Protein AF-A0A355FQZ2-F1 (afdb_monomer_lite)

Structure (mmCIF, N/CA/C/O backbone):
data_AF-A0A355FQZ2-F1
#
_entry.id   AF-A0A355FQZ2-F1
#
loop_
_atom_site.group_PDB
_atom_site.id
_atom_site.type_symbol
_atom_site.label_atom_id
_atom_site.label_alt_id
_atom_site.label_comp_id
_atom_site.label_asym_id
_atom_site.label_entity_id
_atom_site.label_seq_id
_atom_site.pdbx_PDB_ins_code
_atom_site.Cartn_x
_atom_site.Cartn_y
_atom_site.Cartn_z
_atom_site.occupancy
_atom_site.B_iso_or_equiv
_atom_site.auth_seq_id
_atom_site.auth_comp_id
_atom_site.auth_asym_id
_atom_site.auth_atom_id
_atom_site.pdbx_PDB_model_num
ATOM 1 N N . THR A 1 1 ? 16.403 -7.269 -10.795 1.00 95.12 1 THR A N 1
ATOM 2 C CA . THR A 1 1 ? 15.698 -7.935 -9.681 1.00 95.12 1 THR A CA 1
ATOM 3 C C . THR A 1 1 ? 14.531 -7.076 -9.235 1.00 95.12 1 THR A C 1
ATOM 5 O O . THR A 1 1 ? 14.622 -5.855 -9.263 1.00 95.12 1 THR A O 1
ATOM 8 N N . TYR A 1 2 ? 13.430 -7.711 -8.841 1.00 95.88 2 TYR A N 1
ATOM 9 C CA . TYR A 1 2 ? 12.259 -7.049 -8.265 1.00 95.88 2 TYR A CA 1
ATOM 10 C C . TYR A 1 2 ? 12.115 -7.492 -6.812 1.00 95.88 2 TYR A C 1
ATOM 12 O O . TYR A 1 2 ? 11.961 -8.685 -6.551 1.00 95.88 2 TYR A O 1
ATOM 20 N N . TRP A 1 3 ? 12.229 -6.567 -5.865 1.00 96.62 3 TRP A N 1
ATOM 21 C CA . TRP A 1 3 ? 12.106 -6.859 -4.440 1.00 96.62 3 TRP A CA 1
ATOM 22 C C . TRP A 1 3 ? 10.719 -6.464 -3.955 1.00 96.62 3 TRP A C 1
ATOM 24 O O . TRP A 1 3 ? 10.286 -5.334 -4.157 1.00 96.62 3 TRP A O 1
ATOM 34 N N . THR A 1 4 ? 10.034 -7.374 -3.270 1.00 94.50 4 THR A N 1
ATOM 35 C CA . THR A 1 4 ? 8.739 -7.085 -2.658 1.00 94.50 4 THR A CA 1
ATOM 36 C C . THR A 1 4 ? 8.569 -7.714 -1.286 1.00 94.50 4 THR A C 1
ATOM 38 O O . THR A 1 4 ? 9.443 -8.457 -0.835 1.00 94.50 4 THR A O 1
ATOM 41 N N . HIS A 1 5 ? 7.475 -7.390 -0.597 1.00 93.56 5 HIS A N 1
ATOM 42 C CA . HIS A 1 5 ? 7.149 -8.028 0.670 1.00 93.56 5 HIS A CA 1
ATOM 43 C C . HIS A 1 5 ? 6.161 -9.182 0.520 1.00 93.56 5 HIS A C 1
ATOM 45 O O . HIS A 1 5 ? 5.495 -9.354 -0.500 1.00 93.56 5 HIS A O 1
ATOM 51 N N . THR A 1 6 ? 6.065 -9.979 1.577 1.00 91.88 6 THR A N 1
ATOM 52 C CA . THR A 1 6 ? 5.043 -11.006 1.763 1.00 91.88 6 THR A CA 1
ATOM 53 C C . THR A 1 6 ? 3.638 -10.417 1.628 1.00 91.88 6 THR A C 1
ATOM 55 O O . THR A 1 6 ? 3.273 -9.518 2.385 1.00 91.88 6 THR A O 1
ATOM 58 N N . ASP A 1 7 ? 2.866 -10.948 0.683 1.00 90.69 7 ASP A N 1
ATOM 59 C CA . ASP A 1 7 ? 1.420 -10.774 0.514 1.00 90.69 7 ASP A CA 1
ATOM 60 C C . ASP A 1 7 ? 0.924 -11.947 -0.349 1.00 90.69 7 ASP A C 1
ATOM 62 O O . ASP A 1 7 ? 1.328 -12.089 -1.510 1.00 90.69 7 ASP A O 1
ATOM 66 N N . ASP A 1 8 ? 0.095 -12.827 0.214 1.00 88.19 8 ASP A N 1
ATOM 67 C CA . ASP A 1 8 ? -0.341 -14.054 -0.466 1.00 88.19 8 ASP A CA 1
ATOM 68 C C . ASP A 1 8 ? -1.254 -13.767 -1.667 1.00 88.19 8 ASP A C 1
ATOM 70 O O . ASP A 1 8 ? -1.149 -14.423 -2.712 1.00 88.19 8 ASP A O 1
ATOM 74 N N . ASN A 1 9 ? -2.117 -12.754 -1.554 1.00 87.56 9 ASN A N 1
ATOM 75 C CA . ASN A 1 9 ? -3.048 -12.377 -2.614 1.00 87.56 9 ASN A CA 1
ATOM 76 C C . ASN A 1 9 ? -2.293 -11.780 -3.806 1.00 87.56 9 ASN A C 1
ATOM 78 O O . ASN A 1 9 ? -2.530 -12.173 -4.955 1.00 87.56 9 ASN A O 1
ATOM 82 N N . ARG A 1 10 ? -1.339 -10.880 -3.543 1.00 89.25 10 ARG A N 1
ATOM 83 C CA . ARG A 1 10 ? -0.494 -10.267 -4.574 1.00 89.25 10 ARG A CA 1
ATOM 84 C C . ARG A 1 10 ? 0.492 -11.254 -5.174 1.00 89.25 10 ARG A C 1
ATOM 86 O O . ARG A 1 10 ? 0.677 -11.239 -6.387 1.00 89.25 10 ARG A O 1
ATOM 93 N N . THR A 1 11 ? 1.059 -12.166 -4.384 1.00 91.38 11 THR A N 1
ATOM 94 C CA . THR A 1 11 ? 2.045 -13.146 -4.876 1.00 91.38 11 THR A CA 1
ATOM 95 C C . THR A 1 11 ? 1.517 -13.948 -6.063 1.00 91.38 11 THR A C 1
ATOM 97 O O . THR A 1 11 ? 2.228 -14.126 -7.054 1.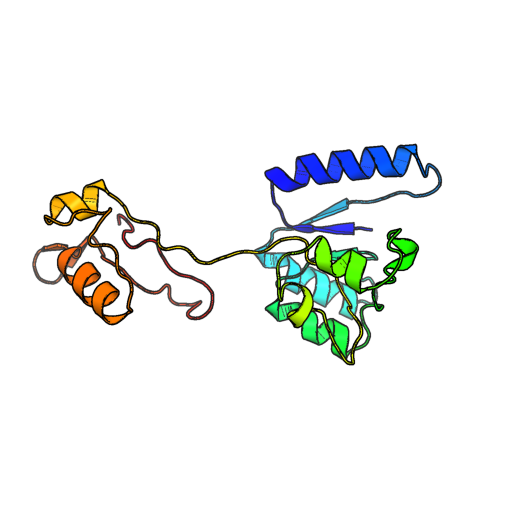00 91.38 11 THR A O 1
ATOM 100 N N . ARG A 1 12 ? 0.254 -14.385 -6.021 1.00 92.38 12 ARG A N 1
ATOM 101 C CA . ARG A 1 12 ? -0.366 -15.100 -7.147 1.00 92.38 12 ARG A CA 1
ATOM 102 C C . ARG A 1 12 ? -0.488 -14.226 -8.400 1.00 92.38 12 ARG A C 1
ATOM 104 O O . ARG A 1 12 ? -0.246 -14.712 -9.503 1.00 92.38 12 ARG A O 1
ATOM 111 N N . ILE A 1 13 ? -0.885 -12.966 -8.234 1.00 92.88 13 ILE A N 1
ATOM 112 C CA . ILE A 1 13 ? -1.106 -12.020 -9.336 1.00 92.88 13 ILE A CA 1
ATOM 113 C C . ILE A 1 13 ? 0.227 -11.617 -9.975 1.00 92.88 13 ILE A C 1
ATOM 115 O O . ILE A 1 13 ? 0.365 -11.675 -11.194 1.00 92.88 13 ILE A O 1
ATOM 119 N N . GLU A 1 14 ? 1.223 -11.281 -9.161 1.00 93.44 14 GLU A N 1
ATOM 120 C CA . GLU A 1 14 ? 2.556 -10.884 -9.617 1.00 93.44 14 GLU A CA 1
ATOM 121 C C . GLU A 1 14 ? 3.272 -12.014 -10.340 1.00 93.44 14 GLU A C 1
ATOM 123 O O . GLU A 1 14 ? 3.815 -11.791 -11.415 1.00 93.44 14 GLU A O 1
ATOM 128 N N . ASN A 1 15 ? 3.229 -13.240 -9.810 1.00 94.62 15 ASN A N 1
ATOM 129 C CA . ASN A 1 15 ? 3.835 -14.385 -10.488 1.00 94.62 15 ASN A CA 1
ATOM 130 C C . ASN A 1 15 ? 3.190 -14.633 -11.860 1.00 94.62 15 ASN A C 1
ATOM 132 O O . ASN A 1 15 ? 3.896 -14.963 -12.812 1.00 94.62 15 ASN A O 1
ATOM 136 N N . ARG A 1 16 ? 1.868 -14.441 -11.983 1.00 95.81 16 ARG A N 1
ATOM 137 C CA . ARG A 1 16 ? 1.182 -14.509 -13.280 1.00 95.81 16 ARG A CA 1
ATOM 138 C C . ARG A 1 16 ? 1.686 -13.417 -14.226 1.00 95.81 16 ARG A C 1
ATOM 140 O O . ARG A 1 16 ? 2.064 -13.746 -15.344 1.00 95.81 16 ARG A O 1
ATOM 147 N N . TYR A 1 17 ? 1.726 -12.157 -13.792 1.00 94.75 17 TYR A N 1
ATOM 148 C CA . TYR A 1 17 ? 2.185 -11.054 -14.645 1.00 94.75 17 TYR A CA 1
ATOM 149 C C . TYR A 1 17 ? 3.656 -11.178 -15.033 1.00 94.75 17 TYR A C 1
ATOM 151 O O . TYR A 1 17 ? 3.997 -10.901 -16.175 1.00 94.75 17 TYR A O 1
ATOM 159 N N . ILE A 1 18 ? 4.515 -11.657 -14.133 1.00 95.94 18 ILE A N 1
ATOM 160 C CA . ILE A 1 18 ? 5.913 -11.962 -14.448 1.00 95.94 18 ILE A CA 1
ATOM 161 C C . ILE A 1 18 ? 5.987 -13.048 -15.524 1.00 95.94 18 ILE A C 1
ATOM 163 O O . ILE A 1 18 ? 6.707 -12.878 -16.500 1.00 95.94 18 ILE A O 1
ATOM 167 N N . ALA A 1 19 ? 5.213 -14.129 -15.399 1.00 96.31 19 ALA A N 1
ATOM 168 C CA . ALA A 1 19 ? 5.196 -15.192 -16.402 1.00 96.31 19 ALA A CA 1
ATOM 169 C C . ALA A 1 19 ? 4.676 -14.707 -17.769 1.00 96.31 19 ALA A C 1
ATOM 171 O O . ALA A 1 19 ? 5.250 -15.047 -18.804 1.00 96.31 19 ALA A O 1
ATOM 172 N N . GLU A 1 20 ? 3.612 -13.901 -17.785 1.00 97.00 20 GLU A N 1
ATOM 173 C CA . GLU A 1 20 ? 3.076 -13.280 -19.003 1.00 97.00 20 GLU A CA 1
ATOM 174 C C . GLU A 1 20 ? 4.097 -12.326 -19.636 1.00 97.00 20 GLU A C 1
ATOM 176 O O . GLU A 1 20 ? 4.350 -12.410 -20.838 1.00 97.00 20 GLU A O 1
ATOM 181 N N . PHE A 1 21 ? 4.746 -11.487 -18.828 1.00 95.62 21 PHE A N 1
ATOM 182 C CA . PHE A 1 21 ? 5.782 -10.562 -19.274 1.00 95.62 21 PHE A CA 1
ATOM 183 C C . PHE A 1 21 ? 6.992 -11.299 -19.853 1.00 95.62 21 PHE A C 1
ATOM 185 O O . PHE A 1 21 ? 7.381 -11.021 -20.983 1.00 95.62 21 PHE A O 1
ATOM 192 N N . THR A 1 22 ? 7.543 -12.291 -19.149 1.00 96.12 22 THR A N 1
ATOM 193 C CA . THR A 1 22 ? 8.681 -13.092 -19.631 1.00 96.12 22 THR A CA 1
ATOM 194 C C . THR A 1 22 ? 8.338 -13.868 -20.906 1.00 96.12 22 THR A C 1
ATOM 196 O O . THR A 1 22 ? 9.198 -14.055 -21.761 1.00 96.12 22 THR A O 1
ATOM 199 N N . LYS A 1 23 ? 7.077 -14.277 -21.102 1.00 96.88 23 LYS A N 1
ATOM 200 C CA . LYS A 1 23 ? 6.638 -14.891 -22.366 1.00 96.88 23 LYS A CA 1
ATOM 201 C C . LYS A 1 23 ? 6.650 -13.899 -23.537 1.00 96.88 23 LYS A C 1
ATOM 203 O O . LYS A 1 23 ? 6.939 -14.307 -24.659 1.00 96.88 23 LYS A O 1
ATOM 208 N N . MET A 1 24 ? 6.312 -12.631 -23.297 1.00 96.62 24 MET A N 1
ATOM 209 C CA . MET A 1 24 ? 6.350 -11.567 -24.314 1.00 96.62 24 MET A CA 1
ATOM 210 C C . MET A 1 24 ? 7.765 -11.019 -24.547 1.00 96.62 24 MET A C 1
ATOM 212 O O . MET A 1 24 ? 8.066 -10.563 -25.648 1.00 96.62 24 MET A O 1
ATOM 216 N N . HIS A 1 25 ? 8.621 -11.089 -23.527 1.00 95.94 25 HIS A N 1
ATOM 217 C CA . HIS A 1 25 ? 9.975 -10.536 -23.497 1.00 95.94 25 HIS A CA 1
ATOM 218 C C . HIS A 1 25 ? 10.973 -11.609 -23.027 1.00 95.94 25 HIS A C 1
ATOM 220 O O . HIS A 1 25 ? 11.438 -11.563 -21.885 1.00 95.94 25 HIS A O 1
ATOM 226 N N . PRO A 1 26 ? 11.280 -12.617 -23.868 1.00 95.50 26 PRO A N 1
ATOM 227 C CA . PRO A 1 26 ? 12.115 -13.757 -23.476 1.00 95.50 26 PRO A CA 1
ATOM 228 C C . PRO A 1 26 ? 13.581 -13.385 -23.205 1.00 95.50 26 PRO A C 1
ATOM 230 O O . PRO A 1 26 ? 14.322 -14.185 -22.642 1.00 95.50 26 PRO A O 1
ATOM 233 N N . ASP A 1 27 ? 14.004 -12.190 -23.609 1.00 97.25 27 ASP A N 1
ATOM 234 C CA . ASP A 1 27 ? 15.307 -11.591 -23.330 1.00 97.25 27 ASP A CA 1
ATOM 235 C C . ASP A 1 27 ? 15.397 -10.946 -21.936 1.00 97.25 27 ASP A C 1
ATOM 237 O O . ASP A 1 27 ? 16.492 -10.600 -21.492 1.00 97.25 27 ASP A O 1
ATOM 241 N N . VAL A 1 28 ? 14.272 -10.814 -21.224 1.00 95.88 28 VAL A N 1
ATOM 242 C CA . VAL A 1 28 ? 14.209 -10.195 -19.897 1.00 95.88 28 VAL A CA 1
ATOM 243 C C . VAL A 1 28 ? 13.906 -11.235 -18.818 1.00 95.88 28 VAL A C 1
ATOM 245 O O . VAL A 1 28 ? 12.817 -11.809 -18.748 1.00 95.88 28 VAL A O 1
ATOM 248 N N . GLU A 1 29 ? 14.857 -11.422 -17.902 1.00 95.12 29 GLU A N 1
ATOM 249 C CA . GLU A 1 29 ? 14.682 -12.258 -16.713 1.00 95.12 29 GLU A CA 1
ATOM 250 C C . GLU A 1 29 ? 14.252 -11.416 -15.500 1.00 95.12 29 GLU A C 1
ATOM 252 O O . GLU A 1 29 ? 14.996 -10.563 -15.008 1.00 95.12 29 GLU A O 1
ATOM 257 N N . ILE A 1 30 ? 13.060 -11.690 -14.958 1.00 96.75 30 ILE A N 1
ATOM 258 C CA . ILE A 1 30 ? 12.591 -11.063 -13.717 1.00 96.75 30 ILE A CA 1
ATOM 259 C C . ILE A 1 30 ? 12.823 -12.009 -12.539 1.00 96.75 30 ILE A C 1
ATOM 261 O O . ILE A 1 30 ? 12.057 -12.938 -12.287 1.00 96.75 30 ILE A O 1
ATOM 265 N N . LYS A 1 31 ? 13.846 -11.709 -11.737 1.00 96.00 31 LYS A N 1
ATOM 266 C CA . LYS A 1 31 ? 14.060 -12.353 -10.436 1.00 96.00 31 LYS A CA 1
ATOM 267 C C . LYS A 1 31 ? 13.292 -11.618 -9.335 1.00 96.00 31 LYS A C 1
ATOM 269 O O . LYS A 1 31 ? 13.759 -10.580 -8.852 1.00 96.00 31 LYS A O 1
ATOM 274 N N . ARG A 1 32 ? 12.141 -12.172 -8.936 1.00 95.50 32 ARG A N 1
ATOM 275 C CA . ARG A 1 32 ? 11.340 -11.714 -7.787 1.00 95.50 32 ARG A CA 1
ATOM 276 C C . ARG A 1 32 ? 11.963 -12.192 -6.471 1.00 95.50 32 ARG A C 1
ATOM 278 O O . ARG A 1 32 ? 12.248 -13.376 -6.313 1.00 95.50 32 ARG A O 1
ATOM 285 N N . VAL A 1 33 ? 12.166 -11.278 -5.531 1.00 95.56 33 VAL A N 1
ATOM 286 C CA . VAL A 1 33 ? 12.700 -11.535 -4.186 1.00 95.56 33 VAL A CA 1
ATOM 287 C C . VAL A 1 33 ? 11.660 -11.069 -3.180 1.00 95.56 33 VAL A C 1
ATOM 289 O O . VAL A 1 33 ? 11.262 -9.909 -3.214 1.00 95.56 33 VAL A O 1
ATOM 292 N N . VAL A 1 34 ? 11.209 -11.969 -2.310 1.00 94.94 34 VAL A N 1
ATOM 293 C CA . VAL A 1 34 ? 10.177 -11.677 -1.307 1.00 94.94 34 VAL A CA 1
ATOM 294 C C . VAL A 1 34 ? 10.820 -11.618 0.067 1.00 94.94 34 VAL A C 1
ATOM 296 O O . VAL A 1 34 ? 11.528 -12.545 0.451 1.00 94.94 34 VAL A O 1
ATOM 299 N N . ASN A 1 35 ? 10.543 -10.550 0.804 1.00 94.62 35 ASN A N 1
ATOM 300 C CA . ASN A 1 35 ? 10.991 -10.354 2.177 1.00 94.62 35 ASN A CA 1
ATOM 301 C C . ASN A 1 35 ? 9.793 -10.159 3.114 1.00 94.62 35 ASN A C 1
ATOM 303 O O . ASN A 1 35 ? 8.690 -9.855 2.671 1.00 94.62 35 ASN A O 1
ATOM 307 N N . GLU A 1 36 ? 9.985 -10.300 4.422 1.00 93.88 36 GLU A N 1
ATOM 308 C CA . GLU A 1 36 ? 8.941 -9.920 5.380 1.00 93.88 36 GLU A CA 1
ATOM 309 C C . GLU A 1 36 ? 8.643 -8.417 5.280 1.00 93.88 36 GLU A C 1
ATOM 311 O O . GLU A 1 36 ? 9.565 -7.600 5.221 1.00 93.88 36 GLU A O 1
ATOM 316 N N . ALA A 1 37 ? 7.360 -8.036 5.305 1.00 89.75 37 ALA A N 1
ATOM 317 C CA . ALA A 1 37 ? 6.944 -6.635 5.167 1.00 89.75 37 ALA A CA 1
ATOM 318 C C . ALA A 1 37 ? 7.619 -5.705 6.185 1.00 89.75 37 ALA A C 1
ATOM 320 O O . ALA A 1 37 ? 8.116 -4.640 5.826 1.00 89.75 37 ALA A O 1
ATOM 321 N N . SER A 1 38 ? 7.737 -6.154 7.436 1.00 89.81 38 SER A N 1
ATOM 322 C CA . SER A 1 38 ? 8.387 -5.405 8.518 1.00 89.81 38 SER A CA 1
ATOM 323 C C . SER A 1 38 ? 9.900 -5.225 8.339 1.00 89.81 38 SER A C 1
ATOM 325 O O . SER A 1 38 ? 10.488 -4.381 9.007 1.00 89.81 38 SER A O 1
ATOM 327 N N . LYS A 1 39 ? 10.540 -6.008 7.462 1.00 93.69 39 LYS A N 1
ATOM 328 C CA . LYS A 1 39 ? 11.988 -5.976 7.194 1.00 93.69 39 LYS A CA 1
ATOM 329 C C . LYS A 1 39 ? 12.350 -5.268 5.897 1.00 93.69 39 LYS A C 1
ATOM 331 O O . LYS A 1 39 ? 13.528 -5.014 5.657 1.00 93.69 39 LYS A O 1
ATOM 336 N N . MET A 1 40 ? 11.358 -4.949 5.070 1.00 94.12 40 MET A N 1
ATOM 337 C CA . MET A 1 40 ? 11.577 -4.416 3.730 1.00 94.12 40 MET A CA 1
ATOM 338 C C . MET A 1 40 ? 12.414 -3.130 3.743 1.00 94.12 40 MET A C 1
ATOM 340 O O . MET A 1 40 ? 13.384 -3.024 2.995 1.00 94.12 40 MET A O 1
ATOM 344 N N . GLY A 1 41 ? 12.095 -2.200 4.649 1.00 94.12 41 GLY A N 1
ATOM 345 C CA . GLY A 1 41 ? 12.831 -0.944 4.817 1.00 94.12 41 GLY A CA 1
ATOM 346 C C . GLY A 1 41 ? 14.314 -1.140 5.119 1.00 94.12 41 GLY A C 1
ATOM 347 O O . GLY A 1 41 ? 15.167 -0.610 4.405 1.00 94.12 41 GLY A O 1
ATOM 348 N N . ASP A 1 42 ? 14.625 -1.958 6.128 1.00 95.31 42 ASP A N 1
ATOM 349 C CA . ASP A 1 42 ? 16.004 -2.248 6.542 1.00 95.31 42 ASP A CA 1
ATOM 350 C C . ASP A 1 42 ? 16.807 -2.928 5.422 1.00 95.31 42 ASP A C 1
ATOM 352 O O . ASP A 1 42 ? 17.973 -2.595 5.180 1.00 95.31 42 ASP A O 1
ATOM 356 N N . ILE A 1 43 ? 16.178 -3.874 4.716 1.00 96.62 43 ILE A N 1
ATOM 357 C CA . ILE A 1 43 ? 16.793 -4.633 3.622 1.00 96.62 43 ILE A CA 1
ATOM 358 C C . ILE A 1 43 ? 17.131 -3.717 2.445 1.00 96.62 43 ILE A C 1
ATOM 360 O O . ILE A 1 43 ? 18.262 -3.746 1.954 1.00 96.62 43 ILE A O 1
ATOM 364 N N . VAL A 1 44 ? 16.187 -2.878 2.011 1.00 96.94 44 VAL A N 1
ATOM 365 C CA . VAL A 1 44 ? 16.410 -1.928 0.911 1.00 96.94 44 VAL A CA 1
ATOM 366 C C . VAL A 1 44 ? 17.473 -0.899 1.304 1.00 96.94 44 VAL A C 1
ATOM 368 O O . VAL A 1 44 ? 18.401 -0.658 0.528 1.00 96.94 44 VAL A O 1
ATOM 371 N N . LEU A 1 45 ? 17.416 -0.360 2.525 1.00 95.44 45 LEU A N 1
ATOM 372 C CA . LEU A 1 45 ? 18.399 0.606 3.022 1.00 95.44 45 LEU A CA 1
ATOM 373 C C . LEU A 1 45 ? 19.817 0.024 3.013 1.00 95.44 45 LEU A C 1
ATOM 375 O O . LEU A 1 45 ? 20.745 0.642 2.485 1.00 95.44 45 LEU A O 1
ATOM 379 N N . THR A 1 46 ? 19.977 -1.186 3.550 1.00 96.69 46 THR A N 1
ATOM 380 C CA . THR A 1 46 ? 21.267 -1.887 3.595 1.00 96.69 46 THR A CA 1
ATOM 381 C C . THR A 1 46 ? 21.796 -2.162 2.190 1.00 96.69 46 THR A C 1
ATOM 383 O O . THR A 1 46 ? 22.980 -1.953 1.919 1.00 96.69 46 THR A O 1
ATOM 386 N N . ALA A 1 47 ? 20.924 -2.567 1.265 1.00 96.69 47 ALA A N 1
ATOM 387 C CA . ALA A 1 47 ? 21.296 -2.833 -0.119 1.00 96.69 47 ALA A CA 1
ATOM 388 C C . ALA A 1 47 ? 21.796 -1.573 -0.842 1.00 96.69 47 ALA A C 1
ATOM 390 O O . ALA A 1 47 ? 22.843 -1.607 -1.490 1.00 96.69 47 ALA A O 1
ATOM 391 N N . PHE A 1 48 ? 21.113 -0.436 -0.685 1.00 95.25 48 PHE A N 1
ATOM 392 C CA . PHE A 1 48 ? 21.559 0.835 -1.264 1.00 95.25 48 PHE A CA 1
ATOM 393 C C . PHE A 1 48 ? 22.844 1.377 -0.625 1.00 95.25 48 PHE A C 1
ATOM 395 O O . PHE A 1 48 ? 23.651 1.999 -1.326 1.00 95.25 48 PHE A O 1
ATOM 402 N N . ALA A 1 49 ? 23.061 1.136 0.671 1.00 94.81 49 ALA A N 1
ATOM 403 C CA . ALA A 1 49 ? 24.313 1.472 1.351 1.00 94.81 49 ALA A CA 1
ATOM 404 C C . ALA A 1 49 ? 25.491 0.631 0.827 1.00 94.81 49 ALA A C 1
ATOM 406 O O . ALA A 1 49 ? 26.587 1.155 0.646 1.00 94.81 49 ALA A O 1
ATOM 407 N N . ALA A 1 50 ? 25.245 -0.642 0.507 1.00 96.62 50 ALA A N 1
ATOM 408 C CA . ALA A 1 50 ? 26.214 -1.554 -0.100 1.00 96.62 50 ALA A CA 1
ATOM 409 C C . ALA A 1 50 ? 26.360 -1.394 -1.628 1.00 96.62 50 ALA A C 1
ATOM 411 O O . ALA A 1 50 ? 27.055 -2.187 -2.260 1.00 96.62 50 ALA A O 1
ATOM 412 N N . ASN A 1 51 ? 25.706 -0.392 -2.231 1.00 93.62 51 ASN A N 1
ATOM 413 C CA . ASN A 1 51 ? 25.673 -0.168 -3.681 1.00 93.62 51 ASN A CA 1
ATOM 414 C C . ASN A 1 51 ? 25.171 -1.386 -4.489 1.00 93.62 51 ASN A C 1
ATOM 416 O O . ASN A 1 51 ? 25.645 -1.657 -5.589 1.00 93.62 51 ASN A O 1
ATOM 420 N N . ASN A 1 52 ? 24.212 -2.120 -3.924 1.00 95.44 52 ASN A N 1
ATOM 421 C CA . ASN A 1 52 ? 23.614 -3.332 -4.486 1.0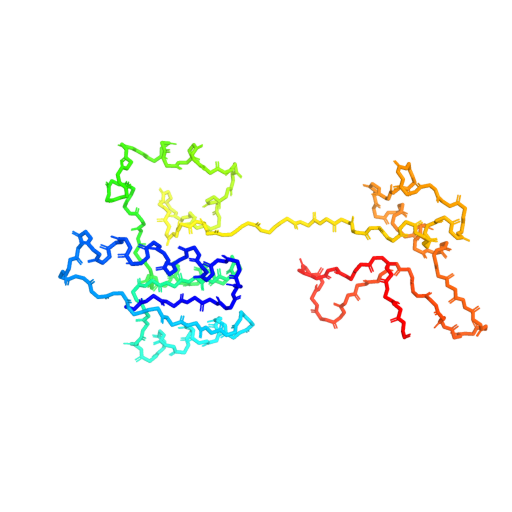0 95.44 52 ASN A CA 1
ATOM 422 C C . ASN A 1 52 ? 22.076 -3.300 -4.366 1.00 95.44 52 ASN A C 1
ATOM 424 O O . ASN A 1 52 ? 21.445 -4.296 -4.010 1.00 95.44 52 ASN A O 1
ATOM 428 N N . GLY A 1 53 ? 21.481 -2.121 -4.576 1.00 94.06 53 GLY A N 1
ATOM 429 C CA . GLY A 1 53 ? 20.027 -1.940 -4.575 1.00 94.06 53 GLY A CA 1
ATOM 430 C C . GLY A 1 53 ? 19.351 -2.658 -5.757 1.00 94.06 53 GLY A C 1
ATOM 431 O O . GLY A 1 53 ? 19.997 -2.879 -6.781 1.00 94.06 53 GLY A O 1
ATOM 432 N N . PRO A 1 54 ? 18.068 -3.039 -5.632 1.00 96.75 54 PRO A N 1
ATOM 433 C CA . PRO A 1 54 ? 17.313 -3.674 -6.713 1.00 96.75 54 PRO A CA 1
ATOM 434 C C . PRO A 1 54 ? 16.892 -2.685 -7.808 1.00 96.75 54 PRO A C 1
ATOM 436 O O . PRO A 1 54 ? 16.827 -1.480 -7.575 1.00 96.75 54 PRO A O 1
ATOM 439 N N . ASP A 1 55 ? 16.524 -3.215 -8.979 1.00 95.50 55 ASP A N 1
ATOM 440 C CA . ASP A 1 55 ? 16.000 -2.412 -10.097 1.00 95.50 55 ASP A CA 1
ATOM 441 C C . ASP A 1 55 ? 14.579 -1.898 -9.822 1.00 95.50 55 ASP A C 1
ATOM 443 O O . ASP A 1 55 ? 14.228 -0.781 -10.195 1.00 95.50 55 ASP A O 1
ATOM 447 N N . LEU A 1 56 ? 13.760 -2.718 -9.153 1.00 94.81 56 LEU A N 1
ATOM 448 C CA . LEU A 1 56 ? 12.418 -2.365 -8.700 1.00 94.81 56 LEU A CA 1
ATOM 449 C C . LEU A 1 56 ? 12.225 -2.836 -7.262 1.00 94.81 56 LEU A C 1
ATOM 451 O O . LEU A 1 56 ? 12.582 -3.964 -6.917 1.00 94.81 56 LEU A O 1
ATOM 455 N N . PHE A 1 57 ? 11.621 -1.996 -6.433 1.00 95.31 57 PHE A N 1
ATOM 456 C CA . PHE A 1 57 ? 11.275 -2.335 -5.061 1.00 95.31 57 PHE A CA 1
ATOM 457 C C . PHE A 1 57 ? 10.044 -1.565 -4.606 1.00 95.31 57 PHE A C 1
ATOM 459 O O . PHE A 1 57 ? 9.714 -0.530 -5.180 1.00 95.31 57 PHE A O 1
ATOM 466 N N . ASN A 1 58 ? 9.381 -2.060 -3.565 1.00 91.69 58 ASN A N 1
ATOM 467 C CA . ASN A 1 58 ? 8.349 -1.305 -2.866 1.00 91.69 58 ASN A CA 1
ATOM 468 C C . ASN A 1 58 ? 8.755 -1.030 -1.419 1.00 91.69 58 ASN A C 1
ATOM 470 O O . ASN A 1 58 ? 9.441 -1.833 -0.784 1.00 91.69 58 ASN A O 1
ATOM 474 N N . LEU A 1 59 ? 8.306 0.111 -0.913 1.00 91.38 59 LEU A N 1
ATOM 475 C CA . LEU A 1 59 ? 8.463 0.530 0.469 1.00 91.38 59 LEU A CA 1
ATOM 476 C C . LEU A 1 59 ? 7.131 1.068 0.992 1.00 91.38 59 LEU A C 1
ATOM 478 O O . LEU A 1 59 ? 6.282 1.470 0.199 1.00 91.38 59 LEU A O 1
ATOM 482 N N . PRO A 1 60 ? 6.951 1.101 2.319 1.00 88.69 60 PRO A N 1
ATOM 483 C CA . PRO A 1 60 ? 5.919 1.921 2.928 1.00 88.69 60 PRO A CA 1
ATOM 484 C C . PRO A 1 60 ? 6.102 3.399 2.560 1.00 88.69 60 PRO A C 1
ATOM 486 O O . PRO A 1 60 ? 7.233 3.891 2.478 1.00 88.69 60 PRO A O 1
ATOM 489 N N . ILE A 1 61 ? 4.983 4.103 2.392 1.00 85.69 61 ILE A N 1
ATOM 490 C CA . ILE A 1 61 ? 4.908 5.500 1.940 1.00 85.69 61 ILE A CA 1
ATOM 491 C C . ILE A 1 61 ? 5.802 6.448 2.758 1.00 85.69 61 ILE A C 1
ATOM 493 O O . ILE A 1 61 ? 6.422 7.367 2.227 1.00 85.69 61 ILE A O 1
ATOM 497 N N . GLU A 1 62 ? 5.943 6.196 4.059 1.00 85.50 62 GLU A N 1
ATOM 498 C CA . GLU A 1 62 ? 6.745 7.001 4.976 1.00 85.50 62 GLU A CA 1
ATOM 499 C C . GLU A 1 62 ? 8.264 6.862 4.773 1.00 85.50 62 GLU A C 1
ATOM 501 O O . GLU A 1 62 ? 9.031 7.647 5.332 1.00 85.50 62 GLU A O 1
ATOM 506 N N . GLN A 1 63 ? 8.718 5.893 3.973 1.00 90.00 63 GLN A N 1
ATOM 507 C CA . GLN A 1 63 ? 10.140 5.607 3.754 1.00 90.00 63 GLN A CA 1
ATOM 508 C C . GLN A 1 63 ? 10.650 6.063 2.379 1.00 90.00 63 GLN A C 1
ATOM 510 O O . GLN A 1 63 ? 11.861 6.130 2.168 1.00 90.00 63 GLN A O 1
ATOM 515 N N . GLU A 1 64 ? 9.765 6.411 1.443 1.00 88.25 64 GLU A N 1
ATOM 516 C CA . GLU A 1 64 ? 10.119 6.684 0.042 1.00 88.25 64 GLU A CA 1
ATOM 517 C C . GLU A 1 64 ? 10.855 8.020 -0.147 1.00 88.25 64 GLU A C 1
ATOM 519 O O . GLU A 1 64 ? 11.802 8.115 -0.936 1.00 88.25 64 GLU A O 1
ATOM 524 N N . TYR A 1 65 ? 10.480 9.045 0.628 1.00 90.62 65 TYR A N 1
ATOM 525 C CA . TYR A 1 65 ? 10.988 10.415 0.475 1.00 90.62 65 TYR A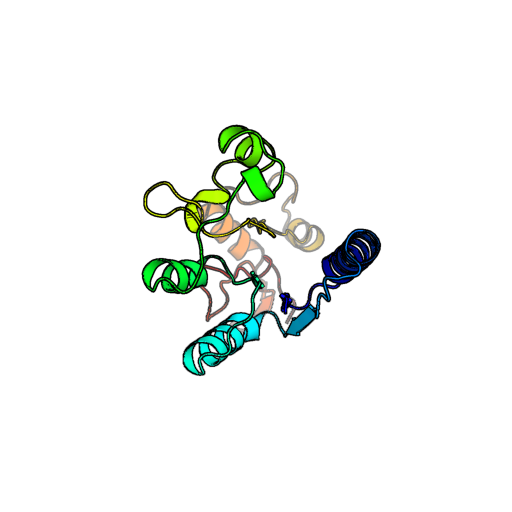 CA 1
ATOM 526 C C . TYR A 1 65 ? 12.522 10.500 0.517 1.00 90.62 65 TYR A C 1
ATOM 528 O O . TYR A 1 65 ? 13.141 11.226 -0.266 1.00 90.62 65 TYR A O 1
ATOM 536 N N . GLY A 1 66 ? 13.161 9.718 1.394 1.00 92.62 66 GLY A N 1
ATOM 537 C CA . GLY A 1 66 ? 14.618 9.672 1.509 1.00 92.62 66 GLY A CA 1
ATOM 538 C C . GLY A 1 66 ? 15.305 9.188 0.228 1.00 92.62 66 GLY A C 1
ATOM 539 O O . GLY A 1 66 ? 16.332 9.745 -0.164 1.00 92.62 66 GLY A O 1
ATOM 540 N N . TYR A 1 67 ? 14.730 8.205 -0.467 1.00 94.12 67 TYR A N 1
ATOM 541 C CA . TYR A 1 67 ? 15.285 7.674 -1.716 1.00 94.12 67 TYR A CA 1
ATOM 542 C C . TYR A 1 67 ? 15.122 8.660 -2.872 1.00 94.12 67 TYR A C 1
ATOM 544 O O . TYR A 1 67 ? 16.035 8.808 -3.687 1.00 94.12 67 TYR A O 1
ATOM 552 N N . MET A 1 68 ? 14.005 9.387 -2.908 1.00 93.94 68 MET A N 1
ATOM 553 C CA . MET A 1 68 ? 13.762 10.441 -3.894 1.00 93.94 68 MET A CA 1
ATOM 554 C C . MET A 1 68 ? 14.752 11.598 -3.717 1.00 93.94 68 MET A C 1
ATOM 556 O O . MET A 1 68 ? 15.458 11.962 -4.660 1.00 93.94 68 MET A O 1
ATOM 560 N N . MET A 1 69 ? 14.863 12.135 -2.498 1.00 94.19 69 MET A N 1
ATOM 561 C CA . MET A 1 69 ? 15.738 13.271 -2.184 1.00 94.19 69 MET A CA 1
ATOM 562 C C . MET A 1 69 ? 17.222 12.980 -2.414 1.00 94.19 69 MET A C 1
ATOM 564 O O . MET A 1 69 ? 17.962 13.873 -2.817 1.00 94.19 69 MET A O 1
ATOM 568 N N . ASN A 1 70 ? 17.654 11.738 -2.185 1.00 93.75 70 ASN A N 1
ATOM 569 C CA . ASN A 1 70 ? 19.040 11.312 -2.383 1.00 93.75 70 ASN A CA 1
ATOM 570 C C . ASN A 1 70 ? 19.306 10.726 -3.779 1.00 93.75 70 ASN A C 1
ATOM 572 O O . ASN A 1 70 ? 20.334 10.079 -3.975 1.00 93.75 70 ASN A O 1
ATOM 576 N N . HIS A 1 71 ? 18.396 10.924 -4.740 1.00 92.62 71 HIS A N 1
ATOM 577 C CA . HIS A 1 71 ? 18.552 10.471 -6.127 1.00 92.62 71 HIS A CA 1
ATOM 578 C C . HIS A 1 71 ? 18.822 8.960 -6.264 1.00 92.62 71 HIS A C 1
ATOM 580 O O . HIS A 1 71 ? 19.563 8.529 -7.145 1.00 92.62 71 HIS A O 1
ATOM 586 N N . ARG A 1 72 ? 18.225 8.145 -5.386 1.00 94.50 72 ARG A N 1
ATOM 587 C CA . ARG A 1 72 ? 18.331 6.676 -5.409 1.00 94.50 72 ARG A CA 1
ATOM 588 C C . ARG A 1 72 ? 17.297 6.007 -6.313 1.00 94.50 72 ARG A C 1
ATOM 590 O O . ARG A 1 72 ? 17.442 4.829 -6.612 1.00 94.50 72 ARG A O 1
ATOM 597 N N . VAL A 1 73 ? 16.287 6.754 -6.757 1.00 94.75 73 VAL A N 1
ATOM 598 C CA . VAL A 1 73 ? 15.260 6.306 -7.706 1.00 94.75 73 VAL A CA 1
ATOM 599 C C . VAL A 1 73 ? 15.149 7.265 -8.888 1.00 94.75 73 VAL A C 1
ATOM 601 O O . VAL A 1 73 ? 15.322 8.480 -8.749 1.00 94.75 73 VAL A O 1
ATOM 604 N N . ALA A 1 74 ? 14.870 6.710 -10.065 1.00 95.38 74 ALA A N 1
ATOM 605 C CA . ALA A 1 74 ? 14.606 7.476 -11.275 1.00 95.38 74 ALA A CA 1
ATOM 606 C C . ALA A 1 74 ? 13.139 7.946 -11.313 1.00 95.38 74 ALA A C 1
ATOM 608 O O . ALA A 1 74 ? 12.270 7.280 -10.751 1.00 95.38 74 ALA A O 1
ATOM 609 N N . PRO A 1 75 ? 12.832 9.079 -11.972 1.00 95.69 75 PRO A N 1
ATOM 610 C CA . PRO A 1 75 ? 11.446 9.449 -12.224 1.00 95.69 75 PRO A CA 1
ATOM 611 C C . PRO A 1 75 ? 10.774 8.408 -13.128 1.00 95.69 75 PRO A C 1
ATOM 613 O O . PRO A 1 75 ? 11.397 7.887 -14.054 1.00 95.69 75 PRO A O 1
ATOM 616 N N . VAL A 1 76 ? 9.492 8.148 -12.888 1.00 95.19 76 VAL A N 1
ATOM 617 C CA . VAL A 1 76 ? 8.694 7.230 -13.707 1.00 95.19 76 VAL A CA 1
ATOM 618 C C . VAL A 1 76 ? 8.427 7.856 -15.075 1.00 95.19 76 VAL A C 1
ATOM 620 O O . VAL A 1 76 ? 7.991 9.007 -15.176 1.00 95.19 76 VAL A O 1
ATOM 623 N N . ASP A 1 77 ? 8.641 7.075 -16.133 1.00 95.31 77 ASP A N 1
ATOM 624 C CA . ASP A 1 77 ? 8.270 7.448 -17.496 1.00 95.31 77 ASP A CA 1
ATOM 625 C C . ASP A 1 77 ? 6.919 6.829 -17.870 1.00 95.31 77 ASP A C 1
ATOM 627 O O . ASP A 1 77 ? 6.821 5.664 -18.257 1.00 95.31 77 ASP A O 1
ATOM 631 N N . TYR A 1 78 ? 5.857 7.630 -17.782 1.00 94.06 78 TYR A N 1
ATOM 632 C CA . TYR A 1 78 ? 4.501 7.200 -18.128 1.00 94.06 78 TYR A CA 1
ATOM 633 C C . TYR A 1 78 ? 4.357 6.762 -19.595 1.00 94.06 78 TYR A C 1
ATOM 635 O O . TYR A 1 78 ? 3.464 5.976 -19.904 1.00 94.06 78 TYR A O 1
ATOM 643 N N . LYS A 1 79 ? 5.225 7.221 -20.509 1.00 94.44 79 LYS A N 1
ATOM 644 C CA . LYS A 1 79 ? 5.164 6.813 -21.919 1.00 94.44 79 LYS A CA 1
ATOM 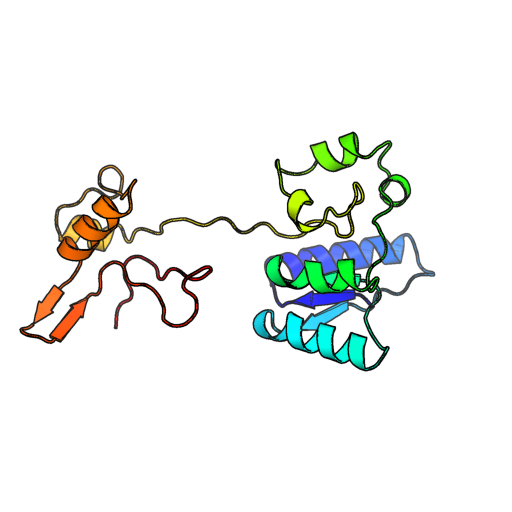645 C C . LYS A 1 79 ? 5.643 5.381 -22.100 1.00 94.44 79 LYS A C 1
ATOM 647 O O . LYS A 1 79 ? 5.046 4.649 -22.882 1.00 94.44 79 LYS A O 1
ATOM 652 N N . LEU A 1 80 ? 6.673 4.972 -21.354 1.00 91.69 80 LEU A N 1
ATOM 653 C CA . LEU A 1 80 ? 7.138 3.579 -21.342 1.00 91.69 80 LEU A CA 1
ATOM 654 C C . LEU A 1 80 ? 6.088 2.631 -20.756 1.00 91.69 80 LEU A C 1
ATOM 656 O O . LEU A 1 80 ? 6.035 1.467 -21.133 1.00 91.69 80 LEU A O 1
ATOM 660 N N . LEU A 1 81 ? 5.212 3.148 -19.893 1.00 91.19 81 LEU A N 1
ATOM 661 C CA . LEU A 1 81 ? 4.053 2.428 -19.365 1.00 91.19 81 LEU A CA 1
ATOM 662 C C . LEU A 1 81 ? 2.859 2.390 -20.340 1.00 91.19 81 LEU A C 1
ATOM 664 O O . LEU A 1 81 ? 1.813 1.849 -20.000 1.00 91.19 81 LEU A O 1
ATOM 668 N N . GLY A 1 82 ? 2.985 2.973 -21.538 1.00 94.44 82 GLY A N 1
ATOM 669 C CA . GLY A 1 82 ? 1.932 2.995 -22.556 1.00 94.44 82 GLY A CA 1
ATOM 670 C C . GLY A 1 82 ? 0.924 4.141 -22.422 1.00 94.44 82 GLY A C 1
ATOM 671 O O . GLY A 1 82 ? -0.026 4.209 -23.203 1.00 94.44 82 GLY A O 1
ATOM 672 N N . TYR A 1 83 ? 1.119 5.078 -21.489 1.00 96.31 83 TYR A N 1
ATOM 673 C CA . TYR A 1 83 ? 0.210 6.210 -21.313 1.00 96.31 83 TYR A CA 1
ATOM 674 C C . TYR A 1 83 ? 0.577 7.385 -22.219 1.00 96.31 83 TYR A C 1
ATOM 676 O O . TYR A 1 83 ? 1.732 7.797 -22.336 1.00 96.31 83 TYR A O 1
ATOM 684 N N . LYS A 1 84 ? -0.450 8.005 -22.812 1.00 95.69 84 LYS A N 1
ATOM 685 C CA . LYS A 1 84 ? -0.304 9.186 -23.683 1.00 95.69 84 LYS A CA 1
ATOM 686 C C . LYS A 1 84 ? 0.275 10.406 -22.956 1.00 95.69 84 LYS A C 1
ATOM 688 O O . LYS A 1 84 ? 0.991 11.205 -23.556 1.00 95.69 84 LYS A O 1
ATOM 693 N N . ASN A 1 85 ? -0.080 10.586 -21.684 1.00 94.25 85 ASN A N 1
ATOM 694 C CA . ASN A 1 85 ? 0.337 11.701 -20.840 1.00 94.25 85 ASN A CA 1
ATOM 695 C C . ASN A 1 85 ? 0.100 11.374 -19.356 1.00 94.25 85 ASN A C 1
ATOM 697 O O . ASN A 1 85 ? -0.549 10.384 -19.026 1.00 94.25 85 ASN A O 1
ATOM 701 N N . TRP A 1 86 ? 0.607 12.242 -18.478 1.00 92.44 86 TRP A N 1
ATOM 702 C CA . TRP A 1 86 ? 0.445 12.129 -17.028 1.00 92.44 86 TRP A CA 1
ATOM 703 C C . TRP A 1 86 ? -1.020 12.036 -16.579 1.00 92.44 86 TRP A C 1
ATOM 705 O O . TRP A 1 86 ? -1.335 11.209 -15.735 1.00 92.44 86 TRP A O 1
ATOM 715 N N . ALA A 1 87 ? -1.917 12.840 -17.162 1.00 93.88 87 ALA A N 1
ATOM 716 C CA . ALA A 1 87 ? -3.330 12.829 -16.782 1.00 93.88 87 ALA A CA 1
ATOM 717 C C . ALA A 1 87 ? -3.973 11.453 -17.016 1.00 93.88 87 ALA A C 1
ATOM 719 O O . ALA A 1 87 ? -4.671 10.960 -16.146 1.00 93.88 87 ALA A O 1
ATOM 720 N N . ALA A 1 88 ? -3.650 10.792 -18.133 1.00 95.75 88 ALA A N 1
ATOM 721 C CA . ALA A 1 88 ? -4.154 9.453 -18.423 1.00 95.75 88 ALA A CA 1
ATOM 722 C C . ALA A 1 88 ? -3.680 8.401 -17.411 1.00 95.75 88 ALA A C 1
ATOM 724 O O . ALA A 1 88 ? -4.458 7.534 -17.045 1.00 95.75 88 ALA A O 1
ATOM 725 N N . LEU A 1 89 ? -2.422 8.482 -16.959 1.00 95.38 89 LEU A N 1
ATOM 726 C CA . LEU A 1 89 ? -1.937 7.616 -15.882 1.00 95.38 89 LEU A CA 1
ATOM 727 C C . LEU A 1 89 ? -2.648 7.943 -14.568 1.00 95.38 89 LEU A C 1
ATOM 729 O O . LEU A 1 89 ? -3.028 7.037 -13.844 1.00 95.38 89 LEU A O 1
ATOM 733 N N . LYS A 1 90 ? -2.829 9.228 -14.254 1.00 93.94 90 LYS A N 1
ATOM 734 C CA . LYS A 1 90 ? -3.470 9.661 -13.011 1.00 93.94 90 LYS A CA 1
ATOM 735 C C . LYS A 1 90 ? -4.932 9.204 -12.921 1.00 93.94 90 LYS A C 1
ATOM 737 O O . LYS A 1 90 ? -5.342 8.800 -11.842 1.00 93.94 90 LYS A O 1
ATOM 742 N N . ASP A 1 91 ? -5.673 9.244 -14.028 1.00 95.50 91 ASP A N 1
ATOM 743 C CA . ASP A 1 91 ? -7.098 8.879 -14.088 1.00 95.50 91 ASP A CA 1
ATOM 744 C C . ASP A 1 91 ? -7.364 7.392 -13.769 1.00 95.50 91 ASP A C 1
ATOM 746 O O . ASP A 1 91 ? -8.467 7.049 -13.348 1.00 95.50 91 ASP A O 1
ATOM 750 N N . ASP A 1 92 ? -6.360 6.518 -13.915 1.00 94.88 92 ASP A N 1
ATOM 751 C CA . ASP A 1 92 ? -6.461 5.091 -13.565 1.00 94.88 92 ASP A CA 1
ATOM 752 C C . ASP A 1 92 ? -6.270 4.821 -12.057 1.00 94.88 92 ASP A C 1
ATOM 754 O O . ASP A 1 92 ? -6.443 3.692 -11.591 1.00 94.88 92 ASP A O 1
ATOM 758 N N . TYR A 1 93 ? -5.926 5.848 -11.274 1.00 94.12 93 TYR A N 1
ATOM 759 C CA . TYR A 1 93 ? -5.691 5.762 -9.834 1.00 94.12 93 TYR A CA 1
ATOM 760 C C . TYR A 1 93 ? -6.703 6.604 -9.057 1.00 94.12 93 TYR A C 1
ATOM 762 O O . TYR A 1 93 ? -7.255 7.583 -9.553 1.00 94.12 93 TYR A O 1
ATOM 770 N N . ALA A 1 94 ? -6.913 6.248 -7.788 1.00 92.38 94 ALA A N 1
ATOM 771 C CA . ALA A 1 94 ? -7.692 7.084 -6.884 1.00 92.38 94 ALA A CA 1
ATOM 772 C C . ALA A 1 94 ? -7.021 8.456 -6.675 1.00 92.38 94 ALA A C 1
ATOM 774 O O . ALA A 1 94 ? -5.791 8.592 -6.750 1.00 92.38 94 ALA A O 1
ATOM 775 N N . ASP A 1 95 ? -7.829 9.466 -6.358 1.00 91.06 95 ASP A N 1
ATOM 776 C CA . ASP A 1 95 ? -7.341 10.817 -6.085 1.00 91.06 95 ASP A CA 1
ATOM 777 C C . ASP A 1 95 ? -6.255 10.837 -4.997 1.00 91.06 95 ASP A C 1
ATOM 779 O O . ASP A 1 95 ? -6.283 10.063 -4.041 1.00 91.06 95 ASP A O 1
ATOM 783 N N . ASN A 1 96 ? -5.292 11.751 -5.145 1.00 88.94 96 ASN A N 1
ATOM 784 C CA . ASN A 1 96 ? -4.180 12.005 -4.213 1.00 88.94 96 ASN A CA 1
ATOM 785 C C . ASN A 1 96 ? -3.206 10.828 -3.981 1.00 88.94 96 ASN A C 1
ATOM 787 O O . ASN A 1 96 ? -2.244 10.966 -3.229 1.00 88.94 96 ASN A O 1
ATOM 791 N N . THR A 1 97 ? -3.374 9.689 -4.664 1.00 90.62 97 THR A N 1
ATOM 792 C CA . THR A 1 97 ? -2.508 8.506 -4.473 1.00 90.62 97 THR A CA 1
ATOM 793 C C . THR A 1 97 ? -1.037 8.777 -4.831 1.00 90.62 97 THR A C 1
ATOM 795 O O . THR A 1 97 ? -0.125 8.174 -4.273 1.00 90.62 97 THR A O 1
ATOM 798 N N . PHE A 1 98 ? -0.779 9.713 -5.746 1.00 92.94 98 PHE A N 1
ATOM 799 C CA . PHE A 1 98 ? 0.576 10.035 -6.198 1.00 92.94 98 PHE A CA 1
ATOM 800 C C . PHE A 1 98 ? 1.289 11.113 -5.373 1.00 92.94 98 PHE A C 1
ATOM 802 O O . PHE A 1 98 ? 2.457 11.396 -5.644 1.00 92.94 98 PHE A O 1
ATOM 809 N N . ASP A 1 99 ? 0.630 11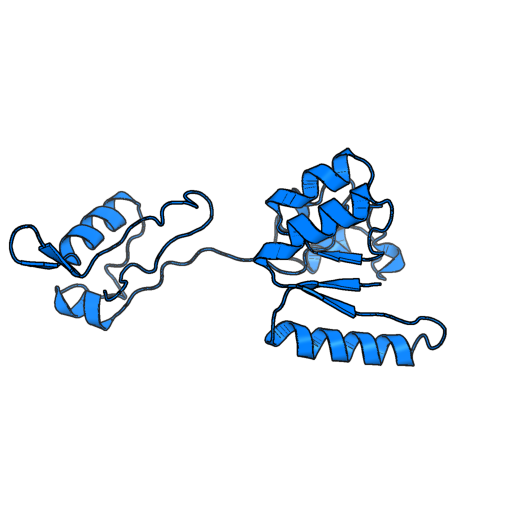.728 -4.390 1.00 90.88 99 ASP A N 1
ATOM 810 C CA . ASP A 1 99 ? 1.179 12.893 -3.686 1.00 90.88 99 ASP A CA 1
ATOM 811 C C . ASP A 1 99 ? 2.492 12.560 -2.967 1.00 90.88 99 ASP A C 1
ATOM 813 O O . ASP A 1 99 ? 3.457 13.317 -3.058 1.00 90.88 99 ASP A O 1
ATOM 817 N N . ALA A 1 100 ? 2.574 11.386 -2.336 1.00 87.38 100 ALA A N 1
ATOM 818 C CA . ALA A 1 100 ? 3.766 10.962 -1.603 1.00 87.38 100 ALA A CA 1
ATOM 819 C C . ALA A 1 100 ? 4.970 10.626 -2.494 1.00 87.38 100 ALA A C 1
ATOM 821 O O . ALA A 1 100 ? 6.113 10.808 -2.079 1.00 87.38 100 ALA A O 1
ATOM 822 N N . VAL A 1 101 ? 4.722 10.202 -3.734 1.00 92.19 101 VAL A N 1
ATOM 823 C CA . VAL A 1 101 ? 5.770 9.874 -4.713 1.00 92.19 101 VAL A CA 1
ATOM 824 C C . VAL A 1 101 ? 6.071 11.033 -5.664 1.00 92.19 101 VAL A C 1
ATOM 826 O O . VAL A 1 101 ? 6.881 10.884 -6.583 1.00 92.19 101 VAL A O 1
ATOM 829 N N . THR A 1 102 ? 5.440 12.196 -5.475 1.00 93.12 102 THR A N 1
ATOM 830 C CA . THR A 1 102 ? 5.637 13.375 -6.322 1.00 93.12 102 THR A CA 1
ATOM 831 C C . THR A 1 102 ? 6.650 14.334 -5.708 1.00 93.12 102 THR A C 1
ATOM 833 O O . THR A 1 102 ? 6.478 14.844 -4.606 1.00 93.12 102 THR A O 1
ATOM 836 N N . MET A 1 103 ? 7.694 14.673 -6.462 1.00 93.50 103 MET A N 1
ATOM 837 C CA . MET A 1 103 ? 8.673 15.685 -6.072 1.00 93.50 103 MET A CA 1
ATOM 838 C C . MET A 1 103 ? 9.051 16.549 -7.270 1.00 93.50 103 MET A C 1
ATOM 840 O O . MET A 1 103 ? 9.382 16.050 -8.344 1.00 93.50 103 MET A O 1
ATOM 844 N N . LYS A 1 104 ? 9.003 17.877 -7.091 1.00 92.00 104 LYS A N 1
ATOM 845 C CA . LYS A 1 104 ? 9.330 18.863 -8.142 1.00 92.00 104 LYS A CA 1
ATOM 846 C C . LYS A 1 104 ? 8.577 18.602 -9.464 1.00 92.00 104 LYS A C 1
ATOM 848 O O . LYS A 1 104 ? 9.149 18.723 -10.545 1.00 92.00 104 LYS A O 1
ATOM 853 N N . GLY A 1 105 ? 7.300 18.218 -9.367 1.00 91.25 105 GLY A N 1
ATOM 854 C CA . GLY A 1 105 ? 6.422 17.972 -10.519 1.00 91.25 105 GLY A CA 1
ATOM 855 C C . GLY A 1 105 ? 6.675 16.662 -11.275 1.00 91.25 105 GLY A C 1
ATOM 856 O O . GLY A 1 105 ? 6.135 16.487 -12.364 1.00 91.25 105 GLY A O 1
ATOM 857 N N . LYS A 1 106 ? 7.489 15.750 -10.730 1.00 93.38 106 LYS A N 1
ATOM 858 C CA . LYS A 1 106 ? 7.722 14.406 -11.276 1.00 93.38 106 LYS A CA 1
ATOM 859 C C . LYS A 1 106 ? 7.313 13.349 -10.260 1.00 93.38 106 LYS A C 1
ATOM 861 O O . LYS A 1 106 ? 7.540 13.542 -9.070 1.00 93.38 106 LYS A O 1
ATOM 866 N N . ILE A 1 107 ? 6.768 12.237 -10.742 1.00 94.44 107 ILE A N 1
ATOM 867 C CA . ILE A 1 107 ? 6.520 11.042 -9.930 1.00 94.44 107 ILE A CA 1
ATOM 868 C C . ILE A 1 107 ? 7.747 10.127 -9.939 1.00 94.44 107 ILE A C 1
ATOM 870 O O . ILE A 1 107 ? 8.420 9.995 -10.963 1.00 94.44 107 ILE A O 1
ATOM 874 N N . TYR A 1 108 ? 8.041 9.506 -8.802 1.00 95.25 108 TYR A N 1
ATOM 875 C CA . TYR A 1 108 ? 9.214 8.648 -8.587 1.00 95.25 108 TYR A CA 1
ATOM 876 C C . TYR A 1 108 ? 8.858 7.212 -8.191 1.00 95.25 108 TYR A C 1
ATOM 878 O O . TYR A 1 108 ? 9.742 6.395 -7.957 1.00 95.25 108 TYR A O 1
ATOM 886 N N . GLY A 1 109 ? 7.567 6.901 -8.153 1.00 93.56 109 GLY A N 1
ATOM 887 C CA . GLY A 1 109 ? 7.044 5.578 -7.866 1.00 93.56 109 GLY A CA 1
ATOM 888 C C . GLY A 1 109 ? 5.661 5.409 -8.479 1.00 93.56 109 GLY A C 1
ATOM 889 O O . GLY A 1 109 ? 4.994 6.389 -8.826 1.00 93.56 109 GLY A O 1
ATOM 890 N N . LEU A 1 110 ? 5.254 4.154 -8.631 1.00 93.75 110 LEU A N 1
ATOM 891 C CA . LEU A 1 110 ? 3.883 3.786 -8.952 1.00 93.75 110 LEU A CA 1
ATOM 892 C C . LEU 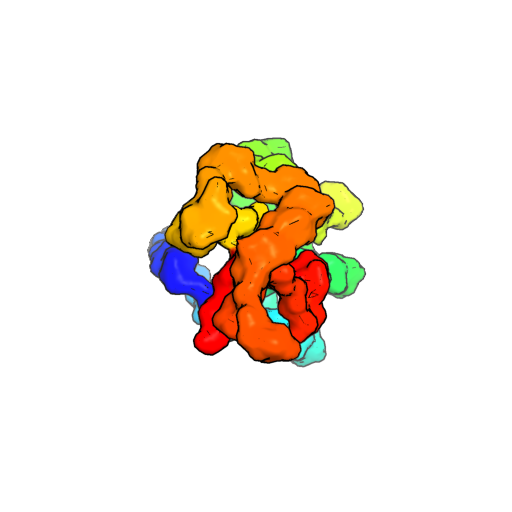A 1 110 ? 3.240 3.257 -7.671 1.00 93.75 110 LEU A C 1
ATOM 894 O O . LEU A 1 110 ? 3.746 2.272 -7.127 1.00 93.75 110 LEU A O 1
ATOM 898 N N . PRO A 1 111 ? 2.150 3.873 -7.189 1.00 92.19 111 PRO A N 1
ATOM 899 C CA . PRO A 1 111 ? 1.409 3.326 -6.068 1.00 92.19 111 PRO A CA 1
ATOM 900 C C . PRO A 1 111 ? 0.966 1.898 -6.377 1.00 92.19 111 PRO A C 1
ATOM 902 O O . PRO A 1 111 ? 0.396 1.625 -7.432 1.00 92.19 111 PRO A O 1
ATOM 905 N N . LEU A 1 112 ? 1.271 0.976 -5.474 1.00 88.38 112 LEU A N 1
ATOM 906 C CA . LEU A 1 112 ? 0.985 -0.447 -5.661 1.00 88.38 112 LEU A CA 1
ATOM 907 C C . LEU A 1 112 ? -0.142 -0.918 -4.748 1.00 88.38 112 LEU A C 1
ATOM 909 O O . LEU A 1 112 ? -0.976 -1.731 -5.138 1.00 88.38 112 LEU A O 1
ATOM 913 N N . GLU A 1 113 ? -0.168 -0.373 -3.540 1.00 84.75 113 GLU A N 1
ATOM 914 C CA . GLU A 1 113 ? -1.149 -0.668 -2.514 1.00 84.75 113 GLU A CA 1
ATOM 915 C C . GLU A 1 113 ? -1.557 0.624 -1.814 1.00 84.75 113 GLU A C 1
ATOM 917 O O . GLU A 1 113 ? -0.742 1.518 -1.586 1.00 84.75 113 GLU A O 1
ATOM 922 N N . VAL A 1 114 ? -2.843 0.717 -1.491 1.00 81.69 114 VAL A N 1
ATOM 923 C CA . VAL A 1 114 ? -3.398 1.801 -0.689 1.00 81.69 114 VAL A CA 1
ATOM 924 C C . VAL A 1 114 ? -4.097 1.159 0.490 1.00 81.69 114 VAL A C 1
ATOM 926 O O . VAL A 1 114 ? -5.032 0.377 0.318 1.00 81.69 114 VAL A O 1
ATOM 929 N N . THR A 1 115 ? -3.643 1.504 1.688 1.00 78.44 115 THR A N 1
ATOM 930 C CA . THR A 1 115 ? -4.291 1.089 2.928 1.00 78.44 115 THR A CA 1
ATOM 931 C C . THR A 1 115 ? -5.123 2.249 3.443 1.00 78.44 115 THR A C 1
ATOM 933 O O . THR A 1 115 ? -4.611 3.350 3.641 1.00 78.44 115 THR A O 1
ATOM 936 N N . ASN A 1 116 ? -6.411 2.009 3.670 1.00 75.75 116 ASN A N 1
ATOM 937 C CA . ASN A 1 116 ? -7.266 2.929 4.401 1.00 75.75 116 ASN A CA 1
ATOM 938 C C . ASN A 1 116 ? -7.466 2.439 5.835 1.00 75.75 116 ASN A C 1
ATOM 940 O O . ASN A 1 116 ? -7.315 1.263 6.165 1.00 75.75 116 ASN A O 1
ATOM 944 N N . TRP A 1 117 ? -7.834 3.369 6.701 1.00 77.75 117 TRP A N 1
ATOM 945 C CA . TRP A 1 117 ? -8.169 3.057 8.077 1.00 77.75 117 TRP A CA 1
ATOM 946 C C . TRP A 1 117 ? -9.666 2.847 8.199 1.00 77.75 117 TRP A C 1
ATOM 948 O O . TRP A 1 117 ? -10.462 3.563 7.594 1.00 77.75 117 TRP A O 1
ATOM 958 N N . SER A 1 118 ? -10.057 1.840 8.969 1.00 82.00 118 SER A N 1
ATOM 959 C CA . SER A 1 118 ? -11.457 1.512 9.209 1.00 82.00 118 SER A CA 1
ATOM 960 C C . SER A 1 118 ? -11.651 1.086 10.653 1.00 82.00 118 SER A C 1
ATOM 962 O O . SER A 1 118 ? -10.789 0.442 11.252 1.00 82.00 118 SER A O 1
ATOM 964 N N . ILE A 1 119 ? -12.808 1.435 11.208 1.00 83.25 119 ILE A N 1
ATOM 965 C CA . ILE A 1 119 ? -13.205 0.995 12.540 1.00 83.25 119 ILE A CA 1
ATOM 966 C C . ILE A 1 119 ? -13.885 -0.362 12.394 1.00 83.25 119 ILE A C 1
ATOM 968 O O . ILE A 1 119 ? -14.952 -0.482 11.794 1.00 83.25 119 ILE A O 1
ATOM 972 N N . PHE A 1 120 ? -13.272 -1.394 12.969 1.00 85.69 120 PHE A N 1
ATOM 973 C CA . PHE A 1 120 ? -13.868 -2.723 13.030 1.00 85.69 120 PHE A CA 1
ATOM 974 C C . PHE A 1 120 ? -14.663 -2.891 14.325 1.00 85.69 120 PHE A C 1
ATOM 976 O O . PHE A 1 120 ? -14.126 -2.766 15.428 1.00 85.69 120 PHE A O 1
ATOM 983 N N . ILE A 1 121 ? -15.953 -3.206 14.183 1.00 89.31 121 ILE A N 1
ATOM 984 C CA . ILE A 1 121 ? -16.892 -3.346 15.299 1.00 89.31 121 ILE A CA 1
ATOM 985 C C . ILE A 1 121 ? -17.216 -4.815 15.546 1.00 89.31 121 ILE A C 1
ATOM 987 O O . ILE A 1 121 ? -17.781 -5.501 14.690 1.00 89.31 121 ILE A O 1
ATOM 991 N N . ASN A 1 122 ? -16.956 -5.294 16.763 1.00 90.81 122 ASN A N 1
ATOM 992 C CA . ASN A 1 122 ? -17.501 -6.572 17.202 1.00 90.81 122 ASN A CA 1
ATOM 993 C C . ASN A 1 122 ? -18.982 -6.402 17.582 1.00 90.81 122 ASN A C 1
ATOM 995 O O . ASN A 1 122 ? -19.319 -6.005 18.700 1.00 90.81 122 ASN A O 1
ATOM 999 N N . LYS A 1 123 ? -19.875 -6.749 16.646 1.00 94.44 123 LYS A N 1
ATOM 1000 C CA . LYS A 1 123 ? -21.333 -6.602 16.799 1.00 94.44 123 LYS A CA 1
ATOM 1001 C C . LYS A 1 123 ? -21.890 -7.295 18.046 1.00 94.44 123 LYS A C 1
ATOM 1003 O O . LYS A 1 123 ? -22.808 -6.775 18.674 1.00 94.44 123 LYS A O 1
ATOM 1008 N N . LYS A 1 124 ? -21.348 -8.460 18.424 1.00 94.44 124 LYS A N 1
ATOM 1009 C CA . LYS A 1 124 ? -21.795 -9.201 19.617 1.00 94.44 124 LYS A CA 1
ATOM 1010 C C . LYS A 1 124 ? -21.493 -8.419 20.894 1.00 94.44 124 LYS A C 1
ATOM 1012 O O . LYS A 1 124 ? -22.308 -8.402 21.810 1.00 94.44 124 LYS A O 1
ATOM 1017 N N . ILE A 1 125 ? -20.336 -7.766 20.945 1.00 92.38 125 ILE A N 1
ATOM 1018 C CA . ILE A 1 125 ? -19.890 -7.022 22.122 1.00 92.38 125 ILE A CA 1
ATOM 1019 C C . ILE A 1 125 ? -20.636 -5.694 22.258 1.00 92.38 125 ILE A C 1
ATOM 1021 O O . ILE A 1 125 ? -21.107 -5.407 23.355 1.00 92.38 125 ILE A O 1
ATOM 1025 N N . PHE A 1 126 ? -20.860 -4.968 21.160 1.00 94.94 126 PHE A N 1
ATOM 1026 C CA . PHE A 1 126 ? -21.740 -3.790 21.151 1.00 94.94 126 PHE A CA 1
ATOM 1027 C C . PHE A 1 126 ? -23.126 -4.116 21.719 1.00 94.94 126 PHE A C 1
ATOM 1029 O O . PHE A 1 126 ? -23.568 -3.513 22.696 1.00 94.94 126 PHE A O 1
ATOM 1036 N N . ARG A 1 127 ? -23.759 -5.169 21.191 1.00 95.88 127 ARG A N 1
ATOM 1037 C CA . ARG A 1 127 ? -25.085 -5.603 21.651 1.00 95.88 127 ARG A CA 1
ATOM 1038 C C . ARG A 1 127 ? -25.093 -6.062 23.108 1.00 95.88 127 ARG A C 1
ATOM 1040 O O . ARG A 1 127 ? -26.096 -5.878 23.785 1.00 95.88 127 ARG A O 1
ATOM 1047 N N . SER A 1 128 ? -23.988 -6.624 23.613 1.00 94.12 128 SER A N 1
ATOM 1048 C CA . SER A 1 128 ? -23.892 -7.072 25.013 1.00 94.12 128 SER A CA 1
ATOM 1049 C C . SER A 1 128 ? -24.006 -5.941 26.038 1.00 94.12 128 SER A C 1
ATOM 1051 O O . SER A 1 128 ? -24.308 -6.214 27.195 1.00 94.12 128 SER A O 1
ATOM 1053 N N . VAL A 1 129 ? -23.780 -4.694 25.617 1.00 93.88 129 VAL A N 1
ATOM 1054 C CA . VAL A 1 129 ? -23.897 -3.494 26.460 1.00 93.88 129 VAL A CA 1
ATOM 1055 C C . VAL A 1 129 ? -25.044 -2.582 26.009 1.00 93.88 129 VAL A C 1
ATOM 1057 O O . VAL A 1 129 ? -25.108 -1.422 26.399 1.00 93.88 129 VAL A O 1
ATOM 1060 N N . GLY A 1 130 ? -25.956 -3.108 25.182 1.00 95.62 130 GLY A N 1
ATOM 1061 C CA . GLY A 1 130 ? -27.148 -2.396 24.721 1.00 95.62 130 GLY A CA 1
ATOM 1062 C C . GLY A 1 130 ? -26.941 -1.452 23.533 1.00 95.62 130 GLY A C 1
ATOM 1063 O O . GLY A 1 130 ? -27.868 -0.717 23.213 1.00 95.62 130 GLY A O 1
ATOM 1064 N N . LEU A 1 131 ? -25.777 -1.472 22.872 1.00 96.00 131 LEU A N 1
ATOM 1065 C CA . LEU A 1 131 ? -25.507 -0.655 21.682 1.00 96.00 131 LEU A CA 1
ATOM 1066 C C . LEU A 1 131 ? -25.906 -1.390 20.390 1.00 96.00 131 LEU A C 1
ATOM 1068 O O . LEU A 1 131 ? -25.653 -2.592 20.231 1.00 96.00 131 LEU A O 1
ATOM 1072 N N . ASP A 1 132 ? -26.476 -0.660 19.435 1.00 96.25 132 ASP A N 1
ATOM 1073 C CA . ASP A 1 132 ? -26.731 -1.102 18.064 1.00 96.25 132 ASP A CA 1
ATOM 1074 C C . ASP A 1 132 ? -25.512 -0.774 17.179 1.00 96.25 132 ASP A C 1
ATOM 1076 O O . ASP A 1 132 ? -25.265 0.394 16.883 1.00 96.25 132 ASP A O 1
ATOM 1080 N N . PRO A 1 133 ? -24.740 -1.772 16.706 1.00 93.38 133 PRO A N 1
ATOM 1081 C CA . PRO A 1 133 ? -23.526 -1.528 15.924 1.00 93.38 133 PRO A CA 1
ATOM 1082 C C . PRO A 1 133 ? -23.767 -0.812 14.586 1.00 93.38 133 PRO A C 1
ATOM 1084 O O . PRO A 1 133 ? -22.812 -0.290 14.020 1.00 93.38 133 PRO A O 1
ATOM 1087 N N . GLU A 1 134 ? -25.001 -0.787 14.072 1.00 94.25 134 GLU A N 1
ATOM 1088 C CA . GLU A 1 134 ? -25.335 -0.086 12.823 1.00 94.25 134 GLU A CA 1
ATOM 1089 C C . GLU A 1 134 ? -25.720 1.387 13.047 1.00 94.25 134 GLU A C 1
ATOM 1091 O O . GLU A 1 134 ? -25.809 2.152 12.089 1.00 94.25 134 GLU A O 1
ATOM 1096 N N . LYS A 1 135 ? -25.964 1.799 14.298 1.00 95.50 135 LYS A N 1
ATOM 1097 C CA . LYS A 1 135 ? -26.420 3.158 14.644 1.00 95.50 135 LYS A CA 1
ATOM 1098 C C . LYS A 1 135 ? -25.473 3.883 15.586 1.00 95.50 135 LYS A C 1
ATOM 1100 O O . LYS A 1 135 ? -25.207 5.065 15.386 1.00 95.50 135 LYS A O 1
ATOM 1105 N N . ASP A 1 136 ? -24.958 3.155 16.568 1.00 95.06 136 ASP A N 1
ATOM 1106 C CA . ASP A 1 136 ? -24.179 3.677 17.686 1.00 95.06 136 ASP A CA 1
ATOM 1107 C C . ASP A 1 136 ? -22.669 3.551 17.446 1.00 95.06 136 ASP A C 1
ATOM 1109 O O . ASP A 1 136 ? -21.901 3.506 18.399 1.00 95.06 136 ASP A O 1
ATOM 1113 N N . TYR A 1 137 ? -22.213 3.421 16.196 1.00 92.38 137 TYR A N 1
ATOM 1114 C CA . TYR A 1 137 ? -20.780 3.429 15.898 1.00 92.38 137 TYR A CA 1
ATOM 1115 C C . TYR A 1 137 ? -20.195 4.842 16.060 1.00 92.38 137 TYR A C 1
ATOM 1117 O O . TYR A 1 137 ? -20.871 5.814 15.709 1.00 92.38 137 TYR A O 1
ATOM 1125 N N . PRO A 1 138 ? -18.944 4.976 16.543 1.00 93.06 138 PRO A N 1
ATOM 1126 C CA . PRO A 1 138 ? -18.350 6.287 16.766 1.00 93.06 138 PRO A CA 1
ATOM 1127 C C . PRO A 1 138 ? -18.058 7.001 15.445 1.00 93.06 138 PRO A C 1
ATOM 1129 O O . PRO A 1 138 ? -17.477 6.422 14.523 1.00 93.06 138 PRO A O 1
ATOM 1132 N N . LYS A 1 139 ? -18.424 8.278 15.382 1.00 92.94 139 LYS A N 1
ATOM 1133 C CA . LYS A 1 139 ? -18.130 9.224 14.297 1.00 92.94 139 LYS A CA 1
ATOM 1134 C C . LYS A 1 139 ? -17.121 10.284 14.729 1.00 92.94 139 LYS A C 1
ATOM 1136 O O . LYS A 1 139 ? -16.505 10.906 13.867 1.00 92.94 139 LYS A O 1
ATOM 1141 N N . THR A 1 140 ? -16.933 10.474 16.035 1.00 93.44 140 THR A N 1
ATOM 1142 C CA . THR A 1 140 ? -15.896 11.344 16.603 1.00 93.44 140 THR A CA 1
ATOM 1143 C C . THR A 1 140 ? -15.038 10.599 17.624 1.00 93.44 140 THR A C 1
ATOM 1145 O O . THR A 1 140 ? -15.362 9.486 18.048 1.00 93.44 140 THR A O 1
ATOM 1148 N N . TRP A 1 141 ? -13.918 11.207 18.016 1.00 89.94 141 TRP A N 1
ATOM 1149 C CA . TRP A 1 141 ? -13.039 10.651 19.046 1.00 89.94 141 TRP A CA 1
ATOM 1150 C C . TRP A 1 141 ? -13.690 10.659 20.430 1.00 89.94 141 TRP A C 1
ATOM 1152 O O . TRP A 1 141 ? -13.473 9.734 21.207 1.00 89.94 141 TRP A O 1
ATOM 1162 N N . GLU A 1 142 ? -14.525 11.655 20.717 1.00 93.88 142 GLU A N 1
ATOM 1163 C CA . GLU A 1 142 ? -15.318 11.734 21.943 1.00 93.88 142 GLU A CA 1
ATOM 1164 C C . GLU A 1 142 ? -16.329 10.585 21.994 1.00 93.88 142 GLU A C 1
ATOM 1166 O O . GLU A 1 142 ? -16.354 9.835 22.965 1.00 93.88 142 GLU A O 1
ATOM 1171 N N . GLU A 1 143 ? -17.071 10.348 20.905 1.00 93.56 143 GLU A N 1
ATOM 1172 C CA . GLU A 1 143 ? -17.975 9.195 20.814 1.00 93.56 143 GLU A CA 1
ATOM 1173 C C . GLU A 1 143 ? -17.212 7.867 20.937 1.00 93.56 143 GLU A C 1
ATOM 1175 O O . GLU A 1 143 ? -17.704 6.913 21.541 1.00 93.56 143 GLU A O 1
ATOM 1180 N N . MET A 1 144 ? -15.991 7.790 20.393 1.00 91.69 144 MET A N 1
ATOM 1181 C CA . MET A 1 144 ? -15.138 6.609 20.533 1.00 91.69 144 MET A CA 1
ATOM 1182 C C . MET A 1 144 ? -14.730 6.365 21.988 1.00 91.69 144 MET A C 1
ATOM 1184 O O . MET A 1 144 ? -14.747 5.212 22.426 1.00 91.69 144 MET A O 1
ATOM 1188 N N . ALA A 1 145 ? -14.398 7.416 22.739 1.00 90.94 145 ALA A N 1
ATOM 1189 C CA . ALA A 1 145 ? -14.098 7.324 24.164 1.00 90.94 145 ALA A CA 1
ATOM 1190 C C . ALA A 1 145 ? -15.336 6.884 24.965 1.00 90.94 145 ALA A C 1
ATOM 1192 O O . ALA A 1 145 ? -15.262 5.895 25.694 1.00 90.94 145 ALA A O 1
ATOM 1193 N N . ASP A 1 146 ? -16.488 7.519 24.737 1.00 93.94 146 ASP A N 1
ATOM 1194 C CA . ASP A 1 146 ? -17.752 7.199 25.415 1.00 93.94 146 ASP A CA 1
ATOM 1195 C C . ASP A 1 146 ? -18.186 5.746 25.173 1.00 93.94 146 ASP A C 1
ATOM 1197 O O . ASP A 1 146 ? -18.642 5.036 26.076 1.00 93.94 146 ASP A O 1
ATOM 1201 N N . ILE A 1 147 ? -18.047 5.268 23.935 1.00 94.19 147 ILE A N 1
ATOM 1202 C CA . ILE A 1 147 ? -18.330 3.875 23.586 1.00 94.19 147 ILE A CA 1
ATOM 1203 C C . ILE A 1 147 ? -17.301 2.950 24.231 1.00 94.19 147 ILE A C 1
ATOM 1205 O O . ILE A 1 147 ? -17.687 1.918 24.778 1.00 94.19 147 ILE A O 1
ATOM 1209 N N . SER A 1 148 ? -16.013 3.302 24.206 1.00 91.94 148 SER A N 1
ATOM 1210 C CA . SER A 1 148 ? -14.953 2.514 24.842 1.00 91.94 148 SER A CA 1
ATOM 1211 C C . SER A 1 148 ? -15.251 2.266 26.321 1.00 91.94 148 SER A C 1
ATOM 1213 O O . SER A 1 148 ? -15.194 1.118 26.766 1.00 91.94 148 SER A O 1
ATOM 1215 N N . GLU A 1 149 ? -15.669 3.295 27.060 1.00 92.19 149 GLU A N 1
ATOM 1216 C CA . GLU A 1 149 ? -16.039 3.175 28.474 1.00 92.19 149 GLU A CA 1
ATOM 1217 C C . GLU A 1 149 ? -17.196 2.196 28.698 1.00 92.19 149 GLU A C 1
ATOM 1219 O O . GLU A 1 149 ? -17.122 1.358 29.597 1.00 92.19 149 GLU A O 1
ATOM 1224 N N . LYS A 1 150 ? -18.225 2.223 27.840 1.00 93.56 150 LYS A N 1
ATOM 1225 C CA . LYS A 1 150 ? -19.339 1.257 27.898 1.00 93.56 150 LYS A CA 1
ATOM 1226 C C . LYS A 1 150 ? -18.886 -0.170 27.602 1.00 93.56 150 LYS A C 1
ATOM 1228 O O . LYS A 1 150 ? -19.459 -1.124 28.126 1.00 93.56 150 LYS A O 1
ATOM 1233 N N . LEU A 1 151 ? -17.891 -0.340 26.733 1.00 92.88 151 LEU A N 1
ATOM 1234 C CA . LEU A 1 151 ? -17.382 -1.654 26.347 1.00 92.88 151 LEU A CA 1
ATOM 1235 C C . LEU A 1 151 ? -16.490 -2.284 27.420 1.00 92.88 151 LEU A C 1
ATOM 1237 O O . LEU A 1 151 ? -16.455 -3.518 27.519 1.00 92.88 151 LEU A O 1
ATOM 1241 N N . VAL A 1 152 ? -15.783 -1.477 28.213 1.00 92.69 152 VAL A N 1
ATOM 1242 C CA . VAL A 1 152 ? -14.861 -1.961 29.245 1.00 92.69 152 VAL A CA 1
ATOM 1243 C C . VAL A 1 152 ? -15.607 -2.760 30.317 1.00 92.69 152 VAL A C 1
ATOM 1245 O O . VAL A 1 152 ? -16.610 -2.319 30.867 1.00 92.69 152 VAL A O 1
ATOM 1248 N N . LEU A 1 153 ? -15.086 -3.944 30.650 1.00 91.88 153 LEU A N 1
ATOM 1249 C CA . LEU A 1 153 ? -15.523 -4.717 31.817 1.00 91.88 153 LEU A CA 1
ATOM 1250 C C . LEU A 1 153 ? -14.388 -4.816 32.826 1.00 91.88 153 LEU A C 1
ATOM 1252 O O . LEU A 1 153 ? -13.227 -5.012 32.455 1.00 91.88 153 LEU A O 1
ATOM 1256 N N . ARG A 1 154 ? -14.741 -4.703 34.107 1.00 91.94 154 ARG A N 1
ATOM 1257 C CA . ARG A 1 154 ? -13.808 -4.763 35.232 1.00 91.94 154 ARG A CA 1
ATOM 1258 C C . ARG A 1 154 ? -14.317 -5.700 36.323 1.00 91.94 154 ARG A C 1
ATOM 1260 O O . ARG A 1 154 ? -15.519 -5.798 36.549 1.00 91.94 154 ARG A O 1
ATOM 1267 N N . ASN A 1 155 ? -13.387 -6.351 37.011 1.00 92.88 155 ASN A N 1
ATOM 1268 C CA . ASN A 1 155 ? -13.597 -7.017 38.291 1.00 92.88 155 ASN A CA 1
ATOM 1269 C C . ASN A 1 155 ? -12.681 -6.343 39.325 1.00 92.88 155 ASN A C 1
ATOM 1271 O O . ASN A 1 155 ? -11.488 -6.643 39.389 1.00 92.88 155 ASN A O 1
ATOM 1275 N N . GLY A 1 156 ? -13.218 -5.363 40.059 1.00 92.06 156 GLY A N 1
ATOM 1276 C CA . GLY A 1 156 ? -12.402 -4.425 40.836 1.00 92.06 156 GLY A CA 1
ATOM 1277 C C . GLY A 1 156 ? -11.475 -3.620 39.921 1.00 92.06 156 GLY A C 1
ATOM 1278 O O . GLY A 1 156 ? -11.918 -3.060 38.918 1.00 92.06 156 GLY A O 1
ATOM 1279 N N . ASP A 1 157 ? -10.179 -3.622 40.224 1.00 90.62 157 ASP A N 1
ATOM 1280 C CA . ASP A 1 157 ? -9.166 -2.929 39.417 1.00 90.62 157 ASP A CA 1
ATOM 1281 C C . ASP A 1 157 ? -8.748 -3.709 38.157 1.00 90.62 157 ASP A C 1
ATOM 1283 O O . ASP A 1 157 ? -8.090 -3.165 37.268 1.00 90.62 157 ASP A O 1
ATOM 1287 N N . ILE A 1 158 ? -9.149 -4.980 38.041 1.00 91.31 158 ILE A N 1
ATOM 1288 C CA . ILE A 1 158 ? -8.746 -5.859 36.940 1.00 91.31 158 ILE A CA 1
ATOM 1289 C C . ILE A 1 158 ? -9.674 -5.651 35.743 1.00 91.31 158 ILE A C 1
ATOM 1291 O O . ILE A 1 158 ? -10.864 -5.953 35.814 1.00 91.31 158 ILE A O 1
ATOM 1295 N N . ILE A 1 159 ? -9.130 -5.191 34.613 1.00 89.12 159 ILE A N 1
ATOM 1296 C CA . ILE A 1 159 ? -9.860 -5.125 33.338 1.00 89.12 159 ILE A CA 1
ATOM 1297 C C . ILE A 1 159 ? -9.983 -6.538 32.756 1.00 89.12 159 ILE A C 1
ATOM 1299 O O . ILE A 1 159 ? -8.979 -7.168 32.432 1.00 89.12 159 ILE A O 1
ATOM 1303 N N . THR A 1 160 ? -11.213 -7.021 32.585 1.00 91.19 160 THR A N 1
ATOM 1304 C CA . THR A 1 160 ? -11.525 -8.336 31.991 1.00 91.19 160 THR A CA 1
ATOM 1305 C C . THR A 1 160 ? -11.941 -8.240 30.522 1.00 91.19 160 THR A C 1
ATOM 1307 O O . THR A 1 160 ? -11.905 -9.235 29.802 1.00 91.19 160 THR A O 1
ATOM 1310 N N . ARG A 1 161 ? -12.297 -7.040 30.046 1.00 89.12 161 ARG A N 1
ATOM 1311 C CA . ARG A 1 161 ? -12.495 -6.722 28.625 1.00 89.12 161 ARG A CA 1
ATOM 1312 C C . ARG A 1 161 ? -12.078 -5.281 28.369 1.00 89.12 161 ARG A C 1
ATOM 1314 O O . ARG A 1 161 ? -12.582 -4.384 29.041 1.00 89.12 161 ARG A O 1
ATOM 1321 N N . ARG A 1 162 ? -11.189 -5.058 27.400 1.00 85.19 162 ARG A N 1
ATOM 1322 C CA . ARG A 1 162 ? -10.848 -3.708 26.928 1.00 85.19 162 ARG A CA 1
ATOM 1323 C C . ARG A 1 162 ? -11.897 -3.216 25.928 1.00 85.19 162 ARG A C 1
ATOM 1325 O O . ARG A 1 162 ? -12.431 -4.021 25.163 1.00 85.19 162 ARG A O 1
ATOM 1332 N N . GLY A 1 163 ? -12.174 -1.915 25.962 1.00 86.88 163 GLY A N 1
ATOM 1333 C CA . GLY A 1 163 ? -12.801 -1.196 24.856 1.00 86.88 163 GLY A CA 1
ATOM 1334 C C . GLY A 1 163 ? -11.753 -0.829 23.801 1.00 86.88 163 GLY A C 1
ATOM 1335 O O . GLY A 1 163 ? -10.839 -1.607 23.524 1.00 86.88 163 GLY A O 1
ATOM 1336 N N . PHE A 1 164 ? -11.856 0.373 23.241 1.00 83.88 164 PHE A N 1
ATOM 1337 C CA . PHE A 1 164 ? -10.835 0.936 22.362 1.00 83.88 164 PHE A CA 1
ATOM 1338 C C . PHE A 1 164 ? -9.575 1.346 23.143 1.00 83.88 164 PHE A C 1
ATOM 1340 O O . PHE A 1 164 ? -9.675 1.980 24.195 1.00 83.88 164 PHE A O 1
ATOM 1347 N N . ASP A 1 165 ? -8.403 0.991 22.612 1.00 75.12 165 ASP A N 1
ATOM 1348 C CA . ASP A 1 165 ? -7.085 1.283 23.183 1.00 75.12 165 ASP A CA 1
ATOM 1349 C C . ASP A 1 165 ? -6.046 1.451 22.057 1.00 75.12 165 ASP A C 1
ATOM 1351 O O . ASP A 1 165 ? -6.116 0.782 21.018 1.00 75.12 165 ASP A O 1
ATOM 1355 N N . PHE A 1 166 ? -5.065 2.330 22.262 1.00 68.12 166 PHE A N 1
ATOM 1356 C CA . PHE A 1 166 ? -3.959 2.540 21.329 1.00 68.12 166 PHE A CA 1
ATOM 1357 C C . PHE A 1 166 ? -2.822 1.559 21.618 1.00 68.12 166 PHE A C 1
ATOM 1359 O O . PHE A 1 166 ? -2.409 1.368 22.763 1.00 68.12 166 PHE A O 1
ATOM 1366 N N . ARG A 1 167 ? -2.221 0.977 20.574 1.00 59.09 167 ARG A N 1
ATOM 1367 C CA . ARG A 1 167 ? -1.040 0.125 20.753 1.00 59.09 167 ARG A CA 1
ATOM 1368 C C . ARG A 1 167 ? 0.230 0.976 20.895 1.00 59.09 167 ARG A C 1
ATOM 1370 O O . ARG A 1 167 ? 0.708 1.535 19.911 1.00 59.09 167 ARG A O 1
ATOM 1377 N N . TYR A 1 168 ? 0.833 0.987 22.088 1.00 53.88 168 TYR A N 1
ATOM 1378 C CA . TYR A 1 168 ? 2.237 1.387 22.311 1.00 53.88 168 TYR A CA 1
ATOM 1379 C C . TYR A 1 168 ? 3.124 0.371 21.558 1.00 53.88 168 TYR A C 1
ATOM 1381 O O . TYR A 1 168 ? 3.308 -0.737 22.069 1.00 53.88 168 TYR A O 1
ATOM 1389 N N . PRO A 1 169 ? 3.571 0.639 20.312 1.00 52.97 169 PRO A N 1
ATOM 1390 C CA . PRO A 1 169 ? 4.453 1.773 20.012 1.00 52.97 169 PRO A CA 1
ATOM 1391 C C . PRO A 1 169 ? 4.116 2.623 18.761 1.00 52.97 169 PRO A C 1
ATOM 1393 O O . PRO A 1 169 ? 4.918 3.476 18.392 1.00 52.97 169 PRO A O 1
ATOM 1396 N N . TYR A 1 170 ? 2.974 2.430 18.093 1.00 52.50 170 TYR A N 1
ATOM 1397 C CA . TYR A 1 170 ? 2.699 3.025 16.770 1.00 52.50 170 TYR A CA 1
ATOM 1398 C C . TYR A 1 170 ? 1.456 3.934 16.774 1.00 52.50 170 TYR A C 1
ATOM 1400 O O . TYR A 1 170 ? 0.464 3.635 16.115 1.00 52.50 170 TYR A O 1
ATOM 1408 N N . TYR A 1 171 ? 1.515 5.074 17.477 1.00 53.81 171 TYR A N 1
ATOM 1409 C CA . TYR A 1 171 ? 0.392 6.035 17.588 1.00 53.81 171 TYR A CA 1
ATOM 1410 C C . TYR A 1 171 ? -0.168 6.539 16.269 1.00 53.81 171 TYR A C 1
ATOM 1412 O O . TYR A 1 171 ? -1.340 6.888 16.195 1.00 53.81 171 TYR A O 1
ATOM 1420 N N . LEU A 1 172 ? 0.685 6.621 15.250 1.00 49.62 172 LEU A N 1
ATOM 1421 C CA . LEU A 1 172 ? 0.326 7.231 13.978 1.00 49.62 172 LEU A CA 1
ATOM 1422 C C . LEU A 1 172 ? -0.180 6.212 12.955 1.00 49.62 172 LEU A C 1
ATOM 1424 O O . LEU A 1 172 ? -0.801 6.628 11.987 1.00 49.62 172 LEU A O 1
ATOM 1428 N N . VAL A 1 173 ? 0.092 4.910 13.149 1.00 53.28 173 VAL A N 1
ATOM 1429 C CA . VAL A 1 173 ? -0.120 3.866 12.120 1.00 53.28 173 VAL A CA 1
ATOM 1430 C C . VAL A 1 173 ? -0.728 2.544 12.628 1.00 53.28 173 VAL A C 1
ATOM 1432 O O . VAL A 1 173 ? -0.918 1.618 11.845 1.00 53.28 173 VAL A O 1
ATOM 1435 N N . SER A 1 174 ? -1.083 2.425 13.915 1.00 52.31 174 SER A N 1
ATOM 1436 C CA . SER A 1 174 ? -1.692 1.199 14.454 1.00 52.31 174 SER A CA 1
ATOM 1437 C C . SER A 1 174 ? -2.854 1.473 15.415 1.00 52.31 174 SER A C 1
ATOM 1439 O O . SER A 1 174 ? -2.662 1.990 16.515 1.00 52.31 174 SER A O 1
ATOM 1441 N N . PHE A 1 175 ? -4.060 1.049 15.022 1.00 53.44 175 PHE A N 1
ATOM 1442 C CA . PHE A 1 175 ? -5.226 0.942 15.902 1.00 53.44 175 PHE A CA 1
ATOM 1443 C C . PHE A 1 175 ? -5.483 -0.536 16.205 1.00 53.44 175 PHE A C 1
ATOM 1445 O O . PHE A 1 175 ? -5.465 -1.375 15.302 1.00 53.44 175 PHE A O 1
ATOM 1452 N N . ILE A 1 176 ? -5.738 -0.869 17.470 1.00 54.28 176 ILE A N 1
ATOM 1453 C CA . ILE A 1 176 ? -6.293 -2.181 17.819 1.00 54.28 176 ILE A CA 1
ATOM 1454 C C . ILE A 1 176 ? -7.794 -2.129 17.483 1.00 54.28 176 ILE A C 1
ATOM 1456 O O . ILE A 1 176 ? -8.414 -1.075 17.660 1.00 54.28 176 ILE A O 1
ATOM 1460 N N . PRO A 1 177 ? -8.414 -3.226 17.002 1.00 53.16 177 PRO A N 1
ATOM 1461 C CA . PRO A 1 177 ? -9.870 -3.319 16.987 1.00 53.16 177 PRO A CA 1
ATOM 1462 C C . PRO A 1 177 ? -10.435 -2.892 18.347 1.00 53.16 177 PRO A C 1
ATOM 1464 O O . PRO A 1 177 ? -9.810 -3.156 19.371 1.00 53.16 177 PRO A O 1
ATOM 1467 N N . MET A 1 178 ? -11.636 -2.307 18.392 1.00 50.91 178 MET A N 1
ATOM 1468 C CA . MET A 1 178 ? -12.256 -1.846 19.653 1.00 50.91 178 MET A CA 1
ATOM 1469 C C . MET A 1 178 ? -12.426 -2.939 20.724 1.00 50.91 178 MET A C 1
ATOM 1471 O O . MET A 1 178 ? -12.931 -2.665 21.806 1.00 50.91 178 MET A O 1
ATOM 1475 N N . VAL A 1 179 ? -12.087 -4.192 20.415 1.00 48.97 179 VAL A N 1
ATOM 1476 C CA . VAL A 1 179 ? -12.026 -5.278 21.378 1.00 48.97 179 VAL A CA 1
ATOM 1477 C C . VAL A 1 179 ? -10.855 -6.195 21.033 1.00 48.97 179 VAL A C 1
ATOM 1479 O O . VAL A 1 179 ? -10.825 -6.797 19.959 1.00 48.97 179 VAL A O 1
ATOM 1482 N N . GLN A 1 180 ? -9.959 -6.388 21.997 1.00 46.69 180 GLN A N 1
ATOM 1483 C CA . GLN A 1 180 ? -9.074 -7.546 22.062 1.00 46.69 180 GLN A CA 1
ATOM 1484 C C . GLN A 1 180 ? -9.471 -8.382 23.283 1.00 46.69 180 GLN A C 1
ATOM 1486 O O . GLN A 1 180 ? -9.570 -7.860 24.395 1.00 46.69 180 GLN A O 1
ATOM 1491 N N . GLN A 1 181 ? -9.754 -9.667 23.069 1.00 41.66 181 GLN A N 1
ATOM 1492 C CA . GLN A 1 181 ? -9.950 -10.611 24.167 1.00 41.66 181 GLN A CA 1
ATOM 1493 C C . GLN A 1 181 ? -8.561 -10.953 24.727 1.00 41.66 181 GLN A C 1
ATOM 1495 O O . GLN A 1 181 ? -7.670 -11.292 23.945 1.00 41.66 181 GLN A O 1
ATOM 1500 N N . LEU A 1 182 ? -8.373 -10.757 26.037 1.00 48.06 182 LEU A N 1
ATOM 1501 C CA . LEU A 1 182 ? -7.150 -11.140 26.752 1.00 48.06 182 LEU A CA 1
ATOM 1502 C C . LEU A 1 182 ? -7.083 -12.659 26.932 1.00 48.06 182 LEU A C 1
ATOM 1504 O O . LEU A 1 182 ? -8.165 -13.271 27.104 1.00 48.06 182 LEU A O 1
#

pLDDT: mean 88.86, std 12.38, range [41.66, 97.25]

Secondary structure (DSSP, 8-state):
-EEEE--HHHHHHHHHHHHHHHHH-TT----EEEE-GGGHHHHHHHHHHTT---SEE---HHHHHHHHHTT-SPPP-TTTTT-SSHHHHHHTS-TTTTTTTEETTEE-------PPP-----HHHHHHTT--TTTS--SSHHHHHHHHHHH-EEETTEEEE--S-B-TT-TTT-B--S----

Foldseek 3Di:
DAEEEDDPVVVVVVVVVQVVVCVVVVVDDDDYHYDHLVCQLVVQVVCVVVVNHDPHYDHPLVRVVVCVVVVVFDFDDVVVVVDPDPVRLPVVDDPPQQVSQDDPRTGRDDRDDDDDDDADDPQVLCVVLPHHCVPQPDPDPVSQVVSQVSSWDDDVVRTQWGAWDFDPPCNPPDTDHRTDGD

Radius of gyration: 22.2 Å; chains: 1; bounding box: 53×34×65 Å

Sequence (182 aa):
TYWTHTDDNRTRIENRYIAEFTKMHPDVEIKRVVNEASKMGDIVLTAFAANNGPDLFNLPIEQEYGYMMNHRVAPVDYKLLGYKNWAALKDDYADNTFDAVTMKGKIYGLPLEVTNWSIFINKKIFRSVGLDPEKDYPKTWEEMADISEKLVLRNGDIITRRGFDFRYPYYLVSFIPMVQQL